Protein AF-D2KVQ5-F1 (afdb_monomer)

Nearest PDB structures (foldseek):
  6jwx-assembly1_B  TM=1.008E+00  e=9.711E-15  Plasmodium falciparum
  6kcl-assembly1_B  TM=1.008E+00  e=1.038E-14  Plasmodium falciparum
  6kck-assembly1_A  TM=1.008E+00  e=1.449E-14  Plasmodium falciparum
  6kcl-assembly1_A  TM=1.008E+00  e=2.163E-14  Plasmodium falciparum
  5z79-assembly2_D  TM=1.007E+00  e=8.221E-14  Plasmodium vivax

Radius of gyration: 13.59 Å; Cα contacts (8 Å, |Δi|>4): 112; chains: 1; bounding box: 33×25×40 Å

Structure (mmCIF, N/CA/C/O backbone):
data_AF-D2KVQ5-F1
#
_entry.id   AF-D2KVQ5-F1
#
loop_
_atom_site.group_PDB
_atom_site.id
_atom_site.type_symbol
_atom_site.label_atom_id
_atom_site.label_alt_id
_atom_site.label_comp_id
_atom_site.label_asym_id
_atom_site.label_entity_id
_atom_site.label_seq_id
_atom_site.pdbx_PDB_ins_code
_atom_site.Cartn_x
_atom_site.Cartn_y
_atom_site.Cartn_z
_atom_site.occupancy
_atom_site.B_iso_or_equiv
_atom_site.auth_seq_id
_atom_site.auth_comp_id
_atom_site.auth_asym_id
_atom_site.auth_atom_id
_atom_site.pdbx_PDB_model_num
ATOM 1 N N . LYS A 1 1 ? -15.478 13.912 15.307 1.00 67.38 1 LYS A N 1
ATOM 2 C CA . LYS A 1 1 ? -15.573 13.382 13.921 1.00 67.38 1 LYS A CA 1
ATOM 3 C C . LYS A 1 1 ? -14.212 12.813 13.550 1.00 67.38 1 LYS A C 1
ATOM 5 O O . LYS A 1 1 ? -13.240 13.539 13.688 1.00 67.38 1 LYS A O 1
ATOM 10 N N . PHE A 1 2 ? -14.134 11.551 13.130 1.00 78.19 2 PHE A N 1
ATOM 11 C CA . PHE A 1 2 ? -12.886 10.963 12.637 1.00 78.19 2 PHE A CA 1
ATOM 12 C C . PHE A 1 2 ? -12.895 10.984 11.110 1.00 78.19 2 PHE A C 1
ATOM 14 O O . PHE A 1 2 ? -13.873 10.546 10.502 1.00 78.19 2 PHE A O 1
ATOM 21 N N . TYR A 1 3 ? -11.829 11.502 10.506 1.00 97.44 3 TYR A N 1
ATOM 22 C CA . TYR A 1 3 ? -11.586 11.362 9.073 1.00 97.44 3 TYR A CA 1
ATOM 23 C C . TYR A 1 3 ? -10.987 9.984 8.787 1.00 97.44 3 TYR A C 1
ATOM 25 O O . TYR A 1 3 ? -10.355 9.384 9.657 1.00 97.44 3 TYR A O 1
ATOM 33 N N . SER A 1 4 ? -11.217 9.474 7.581 1.00 98.38 4 SER A N 1
ATOM 34 C CA . SER A 1 4 ? -10.527 8.279 7.094 1.00 98.38 4 SER A CA 1
ATOM 35 C C . SER A 1 4 ? -9.189 8.651 6.463 1.00 98.38 4 SER A C 1
ATOM 37 O O . SER A 1 4 ? -9.002 9.789 6.032 1.00 98.38 4 SER A O 1
ATOM 39 N N . VAL A 1 5 ? -8.258 7.699 6.417 1.00 98.62 5 VAL A N 1
ATOM 40 C CA . VAL A 1 5 ? -6.898 7.915 5.911 1.00 98.62 5 VAL A CA 1
ATOM 41 C C . VAL A 1 5 ? -6.401 6.694 5.144 1.00 98.62 5 VAL A C 1
ATOM 43 O O . VAL A 1 5 ? -6.634 5.557 5.550 1.00 98.62 5 VAL A O 1
ATOM 46 N N . VAL A 1 6 ? -5.692 6.941 4.044 1.00 98.81 6 VAL A N 1
ATOM 47 C CA . VAL A 1 6 ? -4.975 5.914 3.281 1.00 98.81 6 VAL A CA 1
ATOM 48 C C . VAL A 1 6 ? -3.495 5.984 3.648 1.00 98.81 6 VAL A C 1
ATOM 50 O O . VAL A 1 6 ? -2.873 7.042 3.546 1.00 98.81 6 VAL A O 1
ATOM 53 N N . LEU A 1 7 ? -2.927 4.861 4.079 1.00 98.88 7 LEU A N 1
ATOM 54 C CA . LEU A 1 7 ? -1.504 4.718 4.369 1.00 98.88 7 LEU A CA 1
ATOM 55 C C . LEU A 1 7 ? -0.814 4.082 3.162 1.00 98.88 7 LEU A C 1
ATOM 57 O O . LEU A 1 7 ? -1.040 2.911 2.874 1.00 98.88 7 LEU A O 1
ATOM 61 N N . MET A 1 8 ? 0.036 4.845 2.472 1.00 98.88 8 MET A N 1
ATOM 62 C CA . MET A 1 8 ? 0.755 4.374 1.286 1.00 98.88 8 MET A CA 1
ATOM 63 C C . MET A 1 8 ? 2.233 4.101 1.585 1.00 98.88 8 MET A C 1
ATOM 65 O O . MET A 1 8 ? 2.926 4.954 2.145 1.00 98.88 8 MET A O 1
ATOM 69 N N . HIS A 1 9 ? 2.753 2.952 1.151 1.00 98.88 9 HIS A N 1
ATOM 70 C CA . HIS A 1 9 ? 4.178 2.635 1.273 1.00 98.88 9 HIS A CA 1
ATOM 71 C C . HIS A 1 9 ? 5.029 3.234 0.130 1.00 98.88 9 HIS A C 1
ATOM 73 O O . HIS A 1 9 ? 4.797 2.977 -1.054 1.00 98.88 9 HIS A O 1
ATOM 79 N N . LYS A 1 10 ? 6.095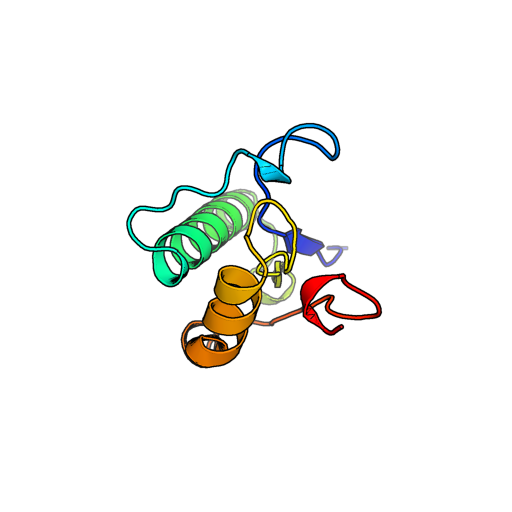 3.965 0.488 1.00 98.75 10 LYS A N 1
ATOM 80 C CA . LYS A 1 10 ? 7.146 4.454 -0.426 1.00 98.75 10 LYS A CA 1
ATOM 81 C C . LYS A 1 10 ? 8.506 4.527 0.272 1.00 98.75 10 LYS A C 1
ATOM 83 O O . LYS A 1 10 ? 8.566 4.652 1.492 1.00 98.75 10 LYS A O 1
ATOM 88 N N . ARG A 1 11 ? 9.587 4.590 -0.511 1.00 98.62 11 ARG A N 1
ATOM 89 C CA . ARG A 1 11 ? 10.935 4.954 -0.039 1.00 98.62 11 ARG A CA 1
ATOM 90 C C . ARG A 1 11 ? 11.461 6.151 -0.828 1.00 98.62 11 ARG A C 1
ATOM 92 O O . ARG A 1 11 ? 11.184 6.275 -2.017 1.00 98.62 11 ARG A O 1
ATOM 99 N N . GLY A 1 12 ? 12.188 7.039 -0.155 1.00 98.12 12 GLY A N 1
ATOM 100 C CA . GLY A 1 12 ? 12.748 8.247 -0.763 1.00 98.12 12 GLY A CA 1
ATOM 101 C C . GLY A 1 12 ? 11.705 9.248 -1.275 1.00 98.12 12 GLY A C 1
ATOM 102 O O . GLY A 1 12 ? 10.597 9.384 -0.734 1.00 98.12 12 GLY A O 1
ATOM 103 N N . ASN A 1 13 ? 12.106 9.976 -2.313 1.00 98.19 13 ASN A N 1
ATOM 104 C CA . ASN A 1 13 ? 11.352 11.029 -2.991 1.00 98.19 13 ASN A CA 1
ATOM 105 C C . ASN A 1 13 ? 11.352 10.769 -4.519 1.00 98.19 13 ASN A C 1
ATOM 107 O O . ASN A 1 13 ? 11.991 9.808 -4.953 1.00 98.19 13 ASN A O 1
ATOM 111 N N . PRO A 1 14 ? 10.665 11.578 -5.350 1.00 97.88 14 PRO A N 1
ATOM 112 C CA . PRO A 1 14 ? 10.566 11.321 -6.791 1.00 97.88 14 PRO A CA 1
ATOM 113 C C . PRO A 1 14 ? 11.910 11.176 -7.517 1.00 97.88 14 PRO A C 1
ATOM 115 O O . PRO A 1 14 ? 11.989 10.430 -8.486 1.00 97.88 14 PRO A O 1
ATOM 118 N N . HIS A 1 15 ? 12.966 11.835 -7.036 1.00 97.56 15 HIS A N 1
ATOM 119 C CA . HIS A 1 15 ? 14.298 11.783 -7.642 1.00 97.56 15 HIS A CA 1
ATOM 120 C C . HIS A 1 15 ? 15.117 10.562 -7.202 1.00 97.56 15 HIS A C 1
ATOM 122 O O . HIS A 1 15 ? 16.066 10.187 -7.884 1.00 97.56 15 HIS A O 1
ATOM 128 N N . THR A 1 16 ? 14.776 9.940 -6.067 1.00 97.94 16 THR A N 1
ATOM 129 C CA . THR A 1 16 ? 15.577 8.860 -5.463 1.00 97.94 16 THR A CA 1
ATOM 130 C C . THR A 1 16 ? 14.874 7.508 -5.416 1.00 97.94 16 THR A C 1
ATOM 132 O O . THR A 1 16 ? 15.541 6.480 -5.315 1.00 97.94 16 THR A O 1
ATOM 135 N N . MET A 1 17 ? 13.542 7.474 -5.505 1.00 98.00 17 MET A N 1
ATOM 136 C CA . MET A 1 17 ? 12.759 6.253 -5.299 1.00 98.00 17 MET A CA 1
ATOM 137 C C . MET A 1 17 ? 13.128 5.129 -6.278 1.00 98.00 17 MET A C 1
ATOM 139 O O . MET A 1 17 ? 13.155 3.971 -5.875 1.00 98.00 17 MET A O 1
ATOM 143 N N . ASP A 1 18 ? 13.494 5.453 -7.522 1.00 97.44 18 ASP A N 1
ATOM 144 C CA . ASP A 1 18 ? 13.817 4.455 -8.554 1.00 97.44 18 ASP A CA 1
ATOM 145 C C . ASP A 1 18 ?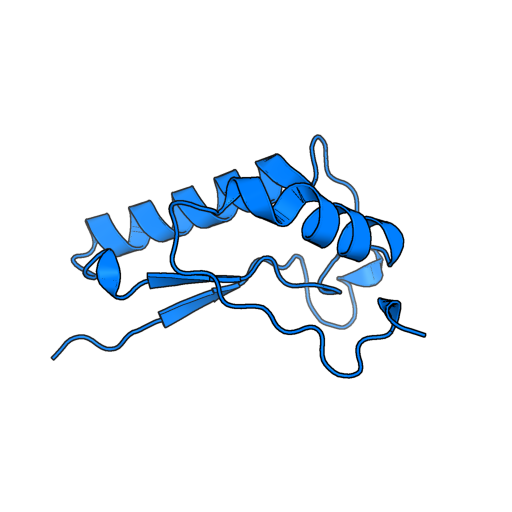 15.115 3.662 -8.242 1.00 97.44 18 ASP A C 1
ATOM 147 O O . ASP A 1 18 ? 15.325 2.575 -8.800 1.00 97.44 18 ASP A O 1
ATOM 151 N N . TYR A 1 19 ? 15.938 4.144 -7.296 1.00 97.50 19 TYR A N 1
ATOM 152 C CA . TYR A 1 19 ? 17.161 3.487 -6.803 1.00 97.50 19 TYR A CA 1
ATOM 153 C C . TYR A 1 19 ? 16.976 2.743 -5.467 1.00 97.50 19 TYR A C 1
ATOM 155 O O . TYR A 1 19 ? 17.830 1.955 -5.076 1.00 97.50 19 TYR A O 1
ATOM 163 N N . LEU A 1 20 ? 15.859 2.950 -4.760 1.00 98.12 20 LEU A N 1
ATOM 164 C CA . LEU A 1 20 ? 15.613 2.405 -3.414 1.00 98.12 20 LEU A CA 1
ATOM 165 C C . LEU A 1 20 ? 14.781 1.112 -3.445 1.00 98.12 20 LEU A C 1
ATOM 167 O O . LEU A 1 20 ? 13.835 0.937 -2.673 1.00 98.12 20 LEU A O 1
ATOM 171 N N . THR A 1 21 ? 15.121 0.208 -4.364 1.00 98.12 21 THR A N 1
ATOM 172 C CA . THR A 1 21 ? 14.286 -0.946 -4.748 1.00 98.12 21 THR A CA 1
ATOM 173 C C . THR A 1 21 ? 14.718 -2.283 -4.146 1.00 98.12 21 THR A C 1
ATOM 175 O O . THR A 1 21 ? 14.175 -3.319 -4.527 1.00 98.12 21 THR A O 1
ATOM 178 N N . ASN A 1 22 ? 15.688 -2.289 -3.234 1.00 98.44 22 ASN A N 1
ATOM 179 C CA . ASN A 1 22 ? 16.175 -3.517 -2.603 1.00 98.44 22 ASN A CA 1
ATOM 180 C C . ASN A 1 22 ? 15.306 -3.852 -1.387 1.00 98.44 22 ASN A C 1
ATOM 182 O O . ASN A 1 22 ? 15.211 -3.054 -0.456 1.00 98.44 22 ASN A O 1
ATOM 186 N N . TYR A 1 23 ? 14.650 -5.007 -1.419 1.00 98.50 23 TYR A N 1
ATOM 187 C CA . TYR A 1 23 ? 13.829 -5.542 -0.332 1.00 98.50 23 TYR A CA 1
ATOM 188 C C . TYR A 1 23 ? 14.300 -6.959 -0.042 1.00 98.50 23 TYR A C 1
ATOM 190 O O . TYR A 1 23 ? 14.599 -7.687 -0.991 1.00 98.50 23 TYR A O 1
ATOM 198 N N . ASP A 1 24 ? 14.306 -7.347 1.228 1.00 98.31 24 ASP A N 1
ATOM 199 C CA . ASP A 1 24 ? 14.651 -8.711 1.629 1.00 98.31 24 ASP A CA 1
ATOM 200 C C . ASP A 1 24 ? 13.485 -9.644 1.289 1.00 98.31 24 ASP A C 1
ATOM 202 O O . ASP A 1 24 ? 13.659 -10.693 0.668 1.00 98.31 24 ASP A O 1
ATOM 206 N N . ASN A 1 25 ? 12.261 -9.204 1.596 1.00 98.50 25 ASN A N 1
ATOM 207 C CA . ASN A 1 25 ? 11.035 -9.845 1.152 1.00 98.50 25 ASN A CA 1
ATOM 208 C C . ASN A 1 25 ? 9.997 -8.793 0.751 1.00 98.50 25 ASN A C 1
ATOM 210 O O . ASN A 1 25 ? 9.175 -8.366 1.555 1.00 98.50 25 ASN A O 1
ATOM 214 N N . LEU A 1 26 ? 9.998 -8.411 -0.531 1.00 98.75 26 LEU A N 1
ATOM 215 C CA . LEU A 1 26 ? 9.165 -7.328 -1.074 1.00 98.75 26 LEU A CA 1
ATOM 216 C C . LEU A 1 26 ? 7.719 -7.303 -0.550 1.00 98.75 26 LEU A C 1
ATOM 218 O O . LEU A 1 26 ? 7.214 -6.235 -0.218 1.00 98.75 26 LEU A O 1
ATOM 222 N N . VAL A 1 27 ? 7.032 -8.446 -0.535 1.00 98.75 27 VAL A N 1
ATOM 223 C CA . VAL A 1 27 ? 5.603 -8.505 -0.191 1.00 98.75 27 VAL A CA 1
ATOM 224 C C . VAL A 1 27 ? 5.411 -8.298 1.311 1.00 98.75 27 VAL A C 1
ATOM 226 O O . VAL A 1 27 ? 4.650 -7.422 1.728 1.00 98.75 27 VAL A O 1
ATOM 229 N N . TYR A 1 28 ? 6.132 -9.065 2.128 1.00 98.69 28 TYR A N 1
ATOM 230 C CA . TYR A 1 28 ? 5.960 -9.029 3.578 1.00 98.69 28 TYR A CA 1
ATOM 231 C C . TYR A 1 28 ? 6.603 -7.800 4.219 1.00 98.69 28 TYR A C 1
ATOM 233 O O . TYR A 1 28 ? 6.030 -7.260 5.157 1.00 98.69 28 TYR A O 1
ATOM 241 N N . ASP A 1 29 ? 7.698 -7.271 3.674 1.00 98.81 29 ASP A N 1
ATOM 242 C CA . ASP A 1 29 ? 8.302 -6.021 4.149 1.00 98.81 29 ASP A CA 1
ATOM 243 C C . ASP A 1 29 ? 7.307 -4.856 4.035 1.00 98.81 29 ASP A C 1
ATOM 245 O O . ASP A 1 29 ? 7.179 -4.032 4.943 1.00 98.81 29 A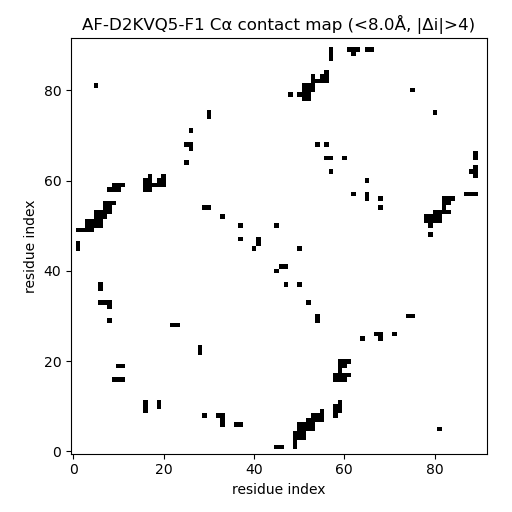SP A O 1
ATOM 249 N N . ILE A 1 30 ? 6.555 -4.803 2.930 1.00 98.88 30 ILE A N 1
ATOM 250 C CA . ILE A 1 30 ? 5.543 -3.767 2.690 1.00 98.88 30 ILE A CA 1
ATOM 251 C C . ILE A 1 30 ? 4.318 -3.981 3.576 1.00 98.88 30 ILE A C 1
ATOM 253 O O . ILE A 1 30 ? 3.815 -3.017 4.157 1.00 98.88 30 ILE A O 1
ATOM 257 N N . LYS A 1 31 ? 3.841 -5.224 3.712 1.00 98.88 31 LYS A N 1
ATOM 258 C CA . LYS A 1 31 ? 2.741 -5.555 4.628 1.00 98.88 31 LYS A CA 1
ATOM 259 C C . LYS A 1 31 ? 3.087 -5.181 6.073 1.00 98.88 31 LYS A C 1
ATOM 261 O O . LYS A 1 31 ? 2.346 -4.413 6.682 1.00 98.88 31 LYS A O 1
ATOM 266 N N . ASN A 1 32 ? 4.243 -5.619 6.565 1.00 98.81 32 ASN A N 1
ATOM 267 C CA . ASN A 1 32 ? 4.718 -5.347 7.921 1.00 98.81 32 ASN A CA 1
ATOM 268 C C . ASN A 1 32 ? 4.868 -3.841 8.172 1.00 98.81 32 ASN A C 1
ATOM 270 O O . ASN A 1 32 ? 4.482 -3.347 9.231 1.00 98.81 32 ASN A O 1
ATOM 274 N N . TYR A 1 33 ? 5.383 -3.087 7.192 1.00 98.88 33 TYR A N 1
ATOM 275 C CA . TYR A 1 33 ? 5.430 -1.627 7.276 1.00 98.88 33 TYR A CA 1
ATOM 276 C C . TYR A 1 33 ? 4.032 -1.035 7.502 1.00 98.88 33 TYR A C 1
ATOM 278 O O . TYR A 1 33 ? 3.834 -0.253 8.433 1.00 98.88 33 TYR A O 1
ATOM 286 N N . LEU A 1 34 ? 3.051 -1.409 6.676 1.00 98.88 34 LEU A N 1
ATOM 287 C CA . LEU A 1 34 ? 1.691 -0.873 6.764 1.00 98.88 34 LEU A CA 1
ATOM 288 C C . LEU A 1 34 ? 0.998 -1.269 8.077 1.00 98.88 34 LEU A C 1
ATOM 290 O O . LEU A 1 34 ? 0.352 -0.425 8.697 1.00 98.88 34 LEU A O 1
ATOM 294 N N . GLU A 1 35 ? 1.195 -2.499 8.553 1.00 98.88 35 GLU A N 1
ATOM 295 C CA . GLU A 1 35 ? 0.688 -2.968 9.848 1.00 98.88 35 GLU A CA 1
ATOM 296 C C . GLU A 1 35 ? 1.267 -2.175 11.021 1.00 98.88 35 GLU A C 1
ATOM 298 O O . GLU A 1 35 ? 0.521 -1.748 11.904 1.00 98.88 35 GLU A O 1
ATOM 303 N N . GLN A 1 36 ? 2.572 -1.890 11.013 1.00 98.88 36 GLN A N 1
ATOM 304 C CA . GLN A 1 36 ? 3.195 -1.042 12.034 1.00 98.88 36 GLN A CA 1
ATOM 305 C C . GLN A 1 36 ? 2.620 0.379 12.013 1.00 98.88 36 GLN A C 1
ATOM 307 O O . GLN A 1 36 ? 2.344 0.954 13.070 1.00 98.88 36 GLN A O 1
ATOM 312 N N . ARG A 1 37 ? 2.390 0.954 10.822 1.00 98.81 37 ARG A N 1
ATOM 313 C CA . ARG A 1 37 ? 1.763 2.281 10.694 1.00 98.81 37 ARG A CA 1
ATOM 314 C C . ARG A 1 37 ? 0.308 2.276 11.161 1.00 98.81 37 ARG A C 1
ATOM 316 O O . ARG A 1 37 ? -0.099 3.216 11.840 1.00 98.81 37 ARG A O 1
ATOM 323 N N . LEU A 1 38 ? -0.452 1.225 10.860 1.00 98.75 38 LEU A N 1
ATOM 324 C CA . LEU A 1 38 ? -1.805 1.041 11.378 1.00 98.75 38 LEU A CA 1
ATOM 325 C C . LEU A 1 38 ? -1.800 0.968 12.903 1.00 98.75 38 LEU A C 1
ATOM 327 O O . LEU A 1 38 ? -2.556 1.698 13.538 1.00 98.75 38 LEU A O 1
ATOM 331 N N . ASN A 1 39 ? -0.939 0.132 13.488 1.00 98.81 39 ASN A N 1
ATOM 332 C CA . ASN A 1 39 ? -0.860 -0.046 14.937 1.00 98.81 39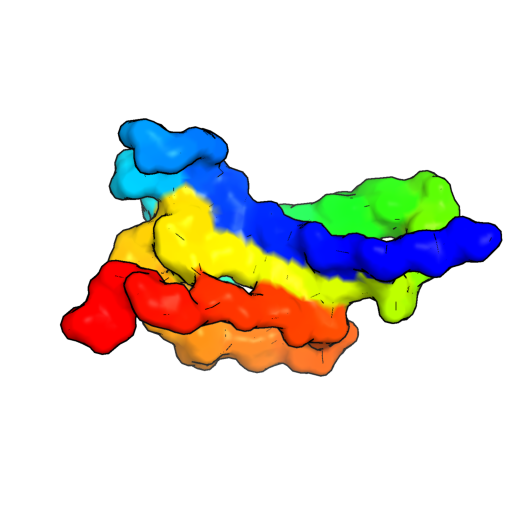 ASN A CA 1
ATOM 333 C C . ASN A 1 39 ? -0.515 1.274 15.636 1.00 98.81 39 ASN A C 1
ATOM 335 O O . ASN A 1 39 ? -1.133 1.611 16.642 1.00 98.81 39 ASN A O 1
ATOM 339 N N . PHE A 1 40 ? 0.393 2.065 15.055 1.00 98.81 40 PHE A N 1
ATOM 340 C CA . PHE A 1 40 ? 0.702 3.409 15.538 1.00 98.81 40 PHE A CA 1
ATOM 341 C C . PHE A 1 40 ? -0.530 4.333 15.534 1.00 98.81 40 PHE A C 1
ATOM 343 O O . PHE A 1 40 ? -0.790 5.002 16.531 1.00 98.81 40 PHE A O 1
ATOM 350 N N . LEU A 1 41 ? -1.319 4.365 14.454 1.00 98.38 41 LEU A N 1
ATOM 351 C CA . LEU A 1 41 ? -2.527 5.201 14.380 1.00 98.38 41 LEU A CA 1
ATOM 352 C C . LEU A 1 41 ? -3.617 4.731 15.355 1.00 98.38 41 LEU A C 1
ATOM 354 O O . LEU A 1 41 ? -4.243 5.558 16.017 1.00 98.38 41 LEU A O 1
ATOM 358 N N . VAL A 1 42 ? -3.824 3.417 15.464 1.00 98.44 42 VAL A N 1
ATOM 359 C CA . VAL A 1 42 ? -4.812 2.822 16.377 1.00 98.44 42 VAL A CA 1
ATOM 360 C C . VAL A 1 42 ? -4.460 3.116 17.833 1.00 98.44 42 VAL A C 1
ATOM 362 O O . VAL A 1 42 ? -5.341 3.504 18.598 1.00 98.44 42 VAL A O 1
ATOM 365 N N . LEU A 1 43 ? -3.179 3.018 18.205 1.00 98.56 43 LEU A N 1
ATOM 366 C CA . LEU A 1 43 ? -2.704 3.366 19.547 1.00 98.56 43 LEU A CA 1
ATOM 367 C C . LEU A 1 43 ? -2.976 4.839 19.900 1.00 98.56 43 LEU A C 1
ATOM 369 O O . LEU A 1 43 ? -3.214 5.161 21.058 1.00 98.56 43 LEU A O 1
ATOM 373 N N . ASN A 1 44 ? -2.999 5.723 18.899 1.00 98.06 44 ASN A N 1
ATOM 374 C CA . ASN A 1 44 ? -3.327 7.144 19.050 1.00 98.06 44 ASN A CA 1
ATOM 375 C C . ASN A 1 44 ? -4.833 7.446 18.888 1.00 98.06 44 ASN A C 1
ATOM 377 O O . ASN A 1 44 ? -5.224 8.599 18.708 1.00 98.06 44 ASN A O 1
ATOM 381 N N . GLY A 1 45 ? -5.695 6.426 18.938 1.00 97.62 45 GLY A N 1
ATOM 382 C CA . GLY A 1 45 ? -7.149 6.592 18.960 1.00 97.62 45 GLY A CA 1
ATOM 383 C C . GLY A 1 45 ? -7.813 6.756 17.592 1.00 97.62 45 GLY A C 1
ATOM 384 O O . GLY A 1 45 ? -9.005 7.062 17.535 1.00 97.62 45 GLY A O 1
ATOM 385 N N . ILE A 1 46 ? -7.098 6.544 16.480 1.00 98.12 46 ILE A N 1
ATOM 386 C CA . ILE A 1 46 ? -7.731 6.504 15.156 1.00 98.12 46 ILE A CA 1
ATOM 387 C C . ILE A 1 46 ? -8.473 5.167 14.998 1.00 98.12 46 ILE A C 1
ATOM 389 O O . ILE A 1 46 ? -7.852 4.109 15.128 1.00 98.12 46 ILE A O 1
ATOM 393 N N . PRO A 1 47 ? -9.783 5.161 14.685 1.00 98.00 47 PRO A N 1
ATOM 394 C CA . PRO A 1 47 ? -10.527 3.914 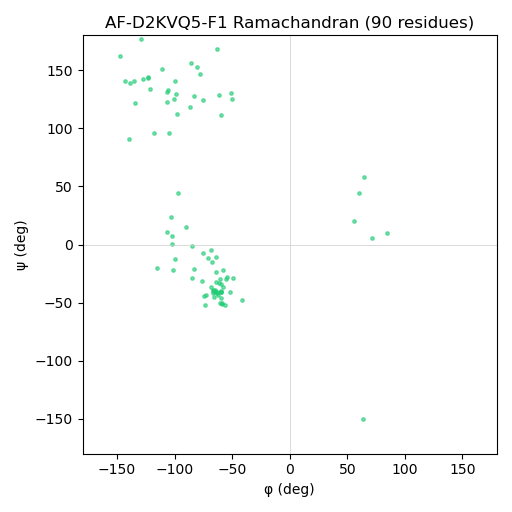14.552 1.00 98.00 47 PRO A CA 1
ATOM 395 C C . PRO A 1 47 ? -9.969 3.024 13.432 1.00 98.00 47 PRO A C 1
ATOM 397 O O . PRO A 1 47 ? -9.850 3.470 12.291 1.00 98.00 47 PRO A O 1
ATOM 400 N N . ARG A 1 48 ? -9.694 1.745 13.733 1.00 98.31 48 ARG A N 1
ATOM 401 C CA . ARG A 1 48 ? -9.108 0.774 12.782 1.00 98.31 48 ARG A CA 1
ATOM 402 C C . ARG A 1 48 ? -9.872 0.701 11.455 1.00 98.31 48 ARG A C 1
ATOM 404 O O . ARG A 1 48 ? -9.252 0.690 10.400 1.00 98.31 48 ARG A O 1
ATOM 411 N N . TYR A 1 49 ? -11.204 0.729 11.498 1.00 98.12 49 TYR A N 1
ATOM 412 C CA . TYR A 1 49 ? -12.070 0.660 10.312 1.00 98.12 49 TYR A CA 1
ATOM 413 C C . TYR A 1 49 ? -12.007 1.904 9.398 1.00 98.12 49 TYR A C 1
ATOM 415 O O . TYR A 1 49 ? -12.649 1.932 8.352 1.00 98.12 49 TYR A O 1
ATOM 423 N N . ARG A 1 50 ? -11.270 2.957 9.784 1.00 98.31 50 ARG A N 1
ATOM 424 C CA . ARG A 1 50 ? -11.052 4.177 8.983 1.00 98.31 50 ARG A CA 1
ATOM 425 C C . ARG A 1 50 ? -9.686 4.232 8.300 1.00 98.31 50 ARG A C 1
ATOM 427 O O . ARG A 1 50 ? -9.390 5.226 7.635 1.00 98.31 50 ARG A O 1
ATOM 434 N N . ILE A 1 51 ? -8.859 3.207 8.483 1.00 98.75 51 ILE A N 1
ATOM 435 C CA . ILE A 1 51 ? -7.489 3.150 7.980 1.00 98.75 51 ILE A CA 1
ATOM 436 C C . ILE A 1 51 ? -7.452 2.175 6.805 1.00 98.75 51 ILE A C 1
ATOM 438 O O . ILE A 1 51 ? -7.817 1.012 6.956 1.00 98.75 51 ILE A O 1
ATOM 442 N N . LEU A 1 52 ? -7.008 2.657 5.647 1.00 98.88 52 LEU A N 1
ATOM 443 C CA . LEU A 1 52 ? -6.858 1.864 4.430 1.00 98.88 52 LEU A CA 1
ATOM 444 C C . LEU A 1 52 ? -5.381 1.675 4.090 1.00 98.88 52 LEU A C 1
ATOM 446 O O . LEU A 1 52 ? -4.551 2.535 4.396 1.00 98.88 52 LEU A O 1
ATOM 450 N N . PHE A 1 53 ? -5.058 0.563 3.436 1.00 98.88 53 PHE A N 1
ATOM 451 C CA . PHE A 1 53 ? -3.702 0.227 3.001 1.00 98.88 53 PHE A CA 1
ATOM 452 C C . PHE A 1 53 ? -3.519 0.555 1.521 1.00 98.88 53 PHE A C 1
ATOM 454 O O . PHE A 1 53 ? -4.412 0.286 0.726 1.00 98.88 53 PHE A O 1
ATOM 461 N N . ASP A 1 54 ? -2.352 1.083 1.149 1.00 98.88 54 ASP A N 1
ATOM 462 C CA . ASP A 1 54 ? -1.899 1.203 -0.238 1.00 98.88 54 ASP A CA 1
ATOM 463 C C . ASP A 1 54 ? -0.433 0.749 -0.361 1.00 98.88 54 ASP A C 1
ATOM 465 O O . ASP A 1 54 ? 0.491 1.272 0.270 1.00 98.88 54 ASP A O 1
ATOM 469 N N . ILE A 1 55 ? -0.205 -0.254 -1.205 1.00 98.81 55 ILE A N 1
ATOM 470 C CA . ILE A 1 55 ? 1.112 -0.859 -1.460 1.00 98.81 55 ILE A CA 1
ATOM 471 C C . ILE A 1 55 ? 2.071 0.057 -2.247 1.00 98.81 55 ILE A C 1
ATOM 473 O O . ILE A 1 55 ? 3.279 -0.209 -2.335 1.00 98.81 55 ILE A O 1
ATOM 477 N N . GLY A 1 56 ? 1.561 1.154 -2.813 1.00 98.62 56 GLY A N 1
ATOM 478 C CA . GLY A 1 56 ? 2.342 2.166 -3.510 1.00 98.62 56 GLY A CA 1
ATOM 479 C C . GLY A 1 56 ? 3.008 1.618 -4.770 1.00 98.62 56 GLY A C 1
ATOM 480 O O . GLY A 1 56 ? 4.238 1.663 -4.890 1.00 98.62 56 GLY A O 1
ATOM 481 N N . LEU A 1 57 ? 2.208 1.093 -5.707 1.00 98.81 57 LEU A N 1
ATOM 482 C CA . LEU A 1 57 ? 2.682 0.605 -7.011 1.00 98.81 57 LEU A CA 1
ATOM 483 C C . LEU A 1 57 ? 3.543 1.673 -7.702 1.00 98.81 57 LEU A C 1
ATOM 485 O O . LEU A 1 57 ? 3.143 2.834 -7.774 1.00 98.81 57 LEU A O 1
ATOM 489 N N . GLY A 1 58 ? 4.729 1.311 -8.191 1.00 97.81 58 GLY A N 1
ATOM 490 C CA . GLY A 1 58 ? 5.659 2.248 -8.835 1.00 97.81 58 GLY A CA 1
ATOM 491 C C . GLY A 1 58 ? 6.358 3.269 -7.919 1.00 97.81 58 GLY A C 1
ATOM 492 O O . GLY A 1 58 ? 7.063 4.129 -8.440 1.00 97.81 58 GLY A O 1
ATOM 493 N N . PHE A 1 59 ? 6.202 3.201 -6.589 1.00 98.75 59 PHE A N 1
ATOM 494 C CA . PHE A 1 59 ? 6.926 4.063 -5.640 1.00 98.75 59 PHE A CA 1
ATOM 495 C C . PHE A 1 59 ? 8.044 3.302 -4.930 1.00 98.75 59 PHE A C 1
ATOM 497 O O . PHE A 1 59 ? 7.800 2.653 -3.911 1.00 98.75 59 PHE A O 1
ATOM 504 N N . ALA A 1 60 ? 9.270 3.407 -5.440 1.00 98.44 60 ALA A N 1
ATOM 505 C CA . ALA A 1 60 ? 10.412 2.597 -5.008 1.00 98.44 60 ALA A CA 1
ATOM 506 C C . ALA A 1 60 ? 10.209 1.092 -5.212 1.00 98.44 60 ALA A C 1
ATOM 508 O O . ALA A 1 60 ? 10.486 0.277 -4.331 1.00 98.44 60 ALA A O 1
ATOM 509 N N . LYS A 1 61 ? 9.689 0.744 -6.392 1.00 98.62 61 LYS A N 1
ATOM 510 C CA . LYS A 1 61 ? 9.598 -0.618 -6.918 1.00 98.62 61 LYS A CA 1
ATOM 511 C C . LYS A 1 61 ? 9.943 -0.581 -8.400 1.00 98.62 61 LYS A C 1
ATOM 513 O O . LYS A 1 61 ? 9.478 0.311 -9.111 1.00 98.62 61 LYS A O 1
ATOM 518 N N . LYS A 1 62 ? 10.710 -1.564 -8.869 1.00 98.62 62 LYS A N 1
ATOM 519 C CA . LYS A 1 62 ? 10.838 -1.861 -10.302 1.00 98.62 62 LYS A CA 1
ATOM 520 C C . LYS A 1 62 ? 9.477 -2.287 -10.877 1.00 98.62 62 LYS A C 1
ATOM 522 O O . LYS A 1 62 ? 8.526 -2.546 -10.131 1.00 98.62 62 LYS A O 1
ATOM 527 N N . HIS A 1 63 ? 9.372 -2.359 -12.202 1.00 98.50 63 HIS A N 1
ATOM 528 C CA . HIS A 1 63 ? 8.130 -2.758 -12.874 1.00 98.50 63 HIS A CA 1
ATOM 529 C C . HIS A 1 63 ? 7.685 -4.163 -12.440 1.00 98.50 63 HIS A C 1
ATOM 531 O O . HIS A 1 63 ? 6.591 -4.301 -11.894 1.00 98.50 63 HIS A O 1
ATOM 537 N N . ASP A 1 64 ? 8.586 -5.146 -12.488 1.00 98.69 64 ASP A N 1
ATOM 538 C CA . ASP A 1 64 ? 8.311 -6.525 -12.054 1.00 98.69 64 ASP A CA 1
ATOM 539 C C . ASP A 1 64 ? 7.933 -6.625 -10.575 1.00 98.69 64 ASP A C 1
ATOM 541 O O . ASP A 1 64 ? 7.094 -7.430 -10.187 1.00 98.69 64 ASP A O 1
ATOM 545 N N . GLN A 1 65 ? 8.503 -5.766 -9.727 1.00 98.81 65 GLN A N 1
ATOM 546 C CA . GLN A 1 65 ? 8.134 -5.693 -8.313 1.00 98.81 65 GLN A CA 1
ATOM 547 C C . GLN A 1 65 ? 6.709 -5.142 -8.129 1.00 98.81 65 GLN A C 1
ATOM 549 O O . GLN A 1 65 ? 5.976 -5.614 -7.263 1.00 98.81 65 GLN A O 1
ATOM 554 N N . SER A 1 66 ? 6.283 -4.181 -8.956 1.00 98.75 66 SER A N 1
ATOM 555 C CA . SER A 1 66 ? 4.895 -3.691 -8.946 1.00 98.75 66 SER A CA 1
ATOM 556 C C . SER A 1 66 ? 3.919 -4.793 -9.377 1.00 98.75 66 SER A C 1
ATOM 558 O O . SER A 1 66 ? 2.884 -4.972 -8.739 1.00 98.75 66 SER A O 1
ATOM 560 N N . ILE A 1 67 ? 4.282 -5.590 -10.386 1.00 98.75 67 ILE A N 1
ATOM 561 C CA . ILE A 1 67 ? 3.502 -6.759 -10.821 1.00 98.75 67 ILE A CA 1
ATOM 562 C C . ILE A 1 67 ? 3.473 -7.838 -9.729 1.00 98.75 67 ILE A C 1
ATOM 564 O O . ILE A 1 67 ? 2.405 -8.348 -9.398 1.00 98.75 67 ILE A O 1
ATOM 568 N N . LYS A 1 68 ? 4.614 -8.142 -9.098 1.00 98.81 68 LYS A N 1
ATOM 569 C CA . LYS A 1 68 ? 4.708 -9.123 -8.005 1.00 98.81 68 LYS A CA 1
ATOM 570 C C . LYS A 1 68 ? 3.802 -8.762 -6.828 1.00 98.81 68 LYS A C 1
ATOM 572 O O . LYS A 1 68 ? 3.212 -9.657 -6.225 1.00 98.81 68 LYS A O 1
ATOM 577 N N . LEU A 1 69 ? 3.660 -7.473 -6.511 1.00 98.88 69 LEU A N 1
ATOM 578 C CA . LEU A 1 69 ? 2.725 -7.022 -5.479 1.00 98.88 69 LEU A CA 1
ATOM 579 C C . LEU A 1 69 ? 1.263 -7.254 -5.874 1.00 98.88 69 LEU A C 1
ATOM 581 O O . LEU A 1 69 ? 0.486 -7.687 -5.031 1.00 98.88 69 LEU A O 1
ATOM 585 N N . LEU A 1 70 ? 0.897 -7.034 -7.141 1.00 98.81 70 LEU A N 1
ATOM 586 C CA . LEU A 1 70 ? -0.445 -7.357 -7.644 1.00 98.81 70 LEU A CA 1
ATOM 587 C C . LEU A 1 70 ? -0.725 -8.869 -7.618 1.00 98.81 70 LEU A C 1
ATOM 589 O O . LEU A 1 70 ? -1.810 -9.283 -7.230 1.00 98.81 70 LEU A O 1
ATOM 593 N N . GLN A 1 71 ? 0.255 -9.708 -7.964 1.00 98.81 71 GLN A N 1
ATOM 594 C CA . GLN A 1 71 ? 0.120 -11.172 -7.895 1.00 98.81 71 GLN A CA 1
ATOM 595 C C . GLN A 1 71 ? -0.083 -11.682 -6.461 1.00 98.81 71 GLN A C 1
ATOM 597 O O . GLN A 1 71 ? -0.761 -12.681 -6.238 1.00 98.81 71 GLN A O 1
ATOM 602 N N . ASN A 1 72 ? 0.504 -10.994 -5.481 1.00 98.81 72 ASN A N 1
ATOM 603 C CA . ASN A 1 72 ? 0.427 -11.356 -4.067 1.00 98.81 72 ASN A CA 1
ATOM 604 C C . ASN A 1 72 ? -0.550 -10.463 -3.294 1.00 98.81 72 ASN A C 1
ATOM 606 O O . ASN A 1 72 ? -0.426 -10.324 -2.083 1.00 98.81 72 ASN A O 1
ATOM 610 N N . ILE A 1 73 ? -1.522 -9.849 -3.976 1.00 98.75 73 ILE A N 1
ATOM 611 C CA . ILE A 1 73 ? -2.449 -8.902 -3.348 1.00 98.75 73 ILE A CA 1
ATOM 612 C C . ILE A 1 73 ? -3.337 -9.561 -2.279 1.00 98.75 73 ILE A C 1
ATOM 614 O O . ILE A 1 73 ? -3.750 -8.892 -1.337 1.00 98.75 73 ILE A O 1
ATOM 618 N N . HIS A 1 74 ? -3.535 -10.880 -2.379 1.00 98.62 74 HIS A N 1
ATOM 619 C CA . HIS A 1 74 ? -4.300 -11.705 -1.438 1.00 98.62 74 HIS A CA 1
ATOM 620 C C . HIS A 1 74 ? -3.776 -11.641 0.008 1.00 98.62 74 HIS A C 1
ATOM 622 O O . HIS A 1 74 ? -4.508 -11.877 0.963 1.00 98.62 74 HIS A O 1
ATOM 628 N N . VAL A 1 75 ? -2.510 -11.259 0.231 1.00 98.75 75 VAL A N 1
ATOM 629 C CA . VAL A 1 75 ? -1.988 -11.082 1.602 1.00 98.75 75 VAL A CA 1
ATOM 630 C C . VAL A 1 75 ? -2.688 -9.951 2.371 1.00 98.75 75 VAL A C 1
ATOM 632 O O . VAL A 1 75 ? -2.462 -9.815 3.580 1.00 98.75 75 VAL A O 1
ATOM 635 N N . TYR A 1 76 ? -3.494 -9.140 1.677 1.00 98.75 76 TYR A N 1
ATOM 636 C CA . TYR A 1 76 ? -4.270 -8.028 2.210 1.00 98.75 76 TYR A CA 1
ATOM 637 C C . TYR A 1 76 ? -5.781 -8.305 2.307 1.00 98.75 76 TYR A C 1
ATOM 639 O O . TYR A 1 76 ? -6.513 -7.361 2.588 1.00 98.75 76 TYR A O 1
ATOM 647 N N . ASP A 1 77 ? -6.250 -9.547 2.128 1.00 98.69 77 ASP A N 1
ATOM 648 C CA . ASP A 1 77 ? -7.689 -9.896 2.125 1.00 98.69 77 ASP A CA 1
ATOM 649 C C . ASP A 1 77 ? -8.446 -9.443 3.394 1.00 98.69 77 ASP A C 1
ATOM 651 O O . ASP A 1 77 ? -9.625 -9.103 3.339 1.00 98.69 77 ASP A O 1
ATOM 655 N N . GLU A 1 78 ? -7.747 -9.337 4.527 1.00 98.38 78 GLU A N 1
ATOM 656 C CA . GLU A 1 78 ? -8.302 -8.895 5.816 1.00 98.38 78 GLU A CA 1
ATOM 657 C C . GLU A 1 78 ? -8.350 -7.361 6.004 1.00 98.38 78 GLU A C 1
ATOM 659 O O . GLU A 1 78 ? -8.774 -6.872 7.056 1.00 98.38 78 GLU A O 1
ATOM 664 N N . TYR A 1 79 ? -7.877 -6.569 5.033 1.00 98.62 79 TYR A N 1
ATOM 665 C CA . TYR A 1 79 ? -7.717 -5.117 5.176 1.00 98.62 79 TYR A CA 1
ATOM 666 C C . TYR A 1 79 ? -8.489 -4.329 4.111 1.00 98.62 79 TYR A C 1
ATOM 668 O O . TYR A 1 79 ? -8.502 -4.708 2.941 1.00 98.62 79 TYR A O 1
ATOM 676 N N . PRO A 1 80 ? -9.046 -3.150 4.460 1.00 98.69 80 PRO A N 1
ATOM 677 C CA . PRO A 1 80 ? -9.510 -2.196 3.462 1.00 98.69 80 PRO A CA 1
ATOM 678 C C . PRO A 1 80 ? -8.346 -1.771 2.561 1.00 98.69 80 PRO A C 1
ATOM 680 O O . PRO A 1 80 ? -7.420 -1.080 2.999 1.00 98.69 80 PRO A O 1
ATOM 683 N N . LEU A 1 81 ? -8.394 -2.187 1.300 1.00 98.81 81 LEU A N 1
ATOM 684 C CA . LEU A 1 81 ? -7.303 -2.003 0.354 1.00 98.81 81 LEU A CA 1
ATOM 685 C C . LEU A 1 81 ? -7.638 -0.918 -0.675 1.00 98.81 81 LEU A C 1
ATOM 687 O O . LEU A 1 81 ? -8.697 -0.922 -1.298 1.00 98.81 81 LEU A O 1
ATOM 691 N N . PHE A 1 82 ? -6.700 0.002 -0.869 1.00 98.88 82 PHE A N 1
ATOM 692 C CA . PHE A 1 82 ? -6.728 1.052 -1.878 1.00 98.88 82 PHE A CA 1
ATOM 693 C C . PHE A 1 82 ? -5.489 0.909 -2.769 1.00 98.88 82 PHE A C 1
ATOM 695 O O . PHE A 1 82 ? -4.381 0.740 -2.267 1.00 98.88 82 PHE A O 1
ATOM 702 N N . ILE A 1 83 ? -5.646 0.984 -4.093 1.00 98.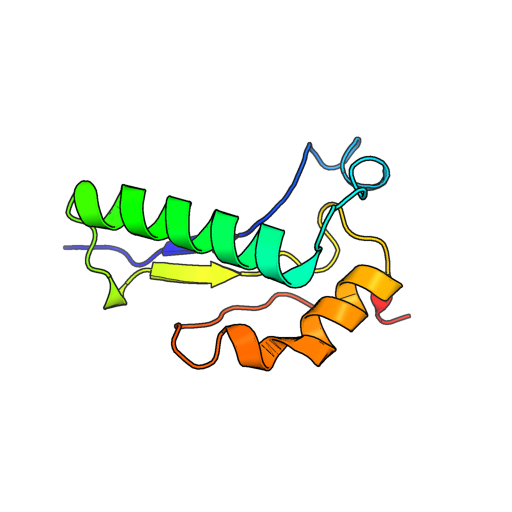50 83 ILE A N 1
ATOM 703 C CA . ILE A 1 83 ? -4.517 0.888 -5.030 1.00 98.50 83 ILE A CA 1
ATOM 704 C C . ILE A 1 83 ? -4.601 1.947 -6.127 1.00 98.50 83 ILE A C 1
ATOM 706 O O . ILE A 1 83 ? -5.662 2.210 -6.690 1.00 98.50 83 ILE A O 1
ATOM 710 N N . GLY A 1 84 ? -3.449 2.517 -6.484 1.00 98.38 84 GLY A N 1
ATOM 711 C CA . GLY A 1 84 ? -3.311 3.449 -7.603 1.00 98.38 84 GLY A CA 1
ATOM 712 C C . GLY A 1 84 ? -2.382 2.913 -8.691 1.00 98.38 84 GLY A C 1
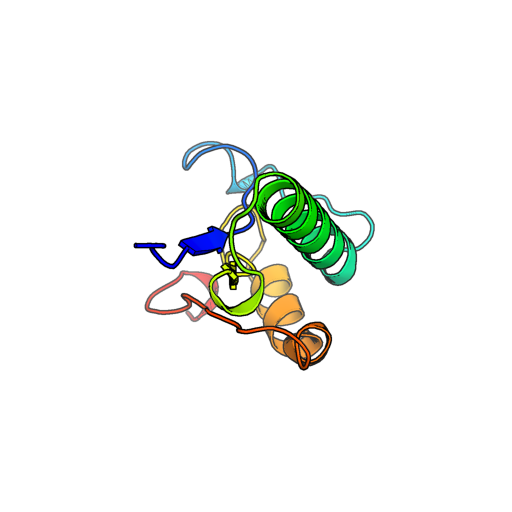ATOM 713 O O . GLY A 1 84 ? -1.167 3.104 -8.607 1.00 98.38 84 GLY A O 1
ATOM 714 N N . TYR A 1 85 ? -2.940 2.285 -9.730 1.00 98.25 85 TYR A N 1
ATOM 715 C CA . TYR A 1 85 ? -2.181 1.784 -10.889 1.00 98.25 85 TYR A CA 1
ATOM 716 C C . TYR A 1 85 ? -2.264 2.692 -12.127 1.00 98.25 85 TYR A C 1
ATOM 718 O O . TYR A 1 85 ? -1.388 2.632 -12.984 1.00 98.25 85 TYR A O 1
ATOM 726 N N . SER A 1 86 ? -3.293 3.540 -12.221 1.00 98.38 86 SER A N 1
ATOM 727 C CA . SER A 1 86 ? -3.643 4.276 -13.444 1.00 98.38 86 SER A CA 1
ATOM 728 C C . SER A 1 86 ? -2.458 5.016 -14.081 1.00 98.38 86 SER A C 1
ATOM 730 O O . SER A 1 86 ? -1.788 5.816 -13.425 1.00 98.38 86 SER A O 1
ATOM 732 N N . ARG A 1 87 ? -2.218 4.735 -15.373 1.00 97.88 87 ARG A N 1
ATOM 733 C CA . ARG A 1 87 ? -1.176 5.339 -16.232 1.00 97.88 87 ARG A CA 1
ATOM 734 C C . ARG A 1 87 ? 0.261 5.224 -15.706 1.00 97.88 87 ARG A C 1
ATOM 736 O O . ARG A 1 87 ? 1.133 5.990 -16.114 1.00 97.88 87 ARG A O 1
ATOM 743 N N . LYS A 1 88 ? 0.542 4.285 -14.800 1.00 97.25 88 LYS A N 1
ATOM 744 C CA . LYS A 1 88 ? 1.908 4.080 -14.309 1.00 97.25 88 LYS A CA 1
ATOM 745 C C . LYS A 1 88 ? 2.750 3.299 -15.311 1.00 97.25 88 LYS A C 1
ATOM 747 O O . LYS A 1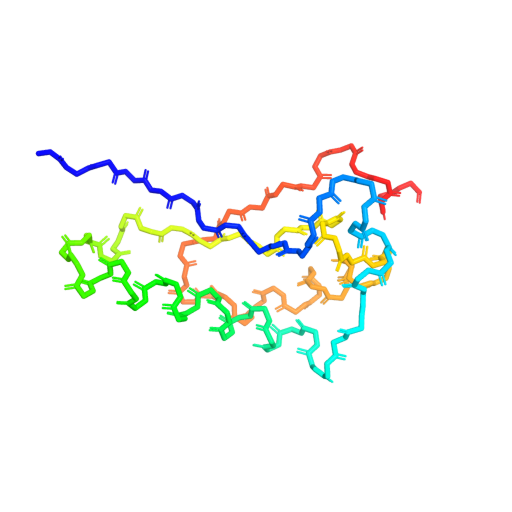 88 ? 2.273 2.377 -15.959 1.00 97.25 88 LYS A O 1
ATOM 752 N N . ARG A 1 89 ? 4.043 3.640 -15.345 1.00 96.38 89 ARG A N 1
ATOM 753 C CA . ARG A 1 89 ? 5.069 3.104 -16.260 1.00 96.38 89 ARG A CA 1
ATOM 754 C C . ARG A 1 89 ? 5.118 1.570 -16.348 1.00 96.38 89 ARG A C 1
ATOM 756 O O . ARG A 1 89 ? 5.486 1.061 -17.386 1.00 96.38 89 ARG A O 1
ATOM 763 N N . PHE A 1 90 ? 4.744 0.848 -15.287 1.00 97.94 90 PHE A N 1
ATOM 764 C CA . PHE A 1 90 ? 4.795 -0.622 -15.262 1.00 97.94 90 PHE A CA 1
ATOM 765 C C . PHE A 1 90 ? 3.678 -1.315 -16.070 1.00 97.94 90 PHE A C 1
ATOM 767 O O . PHE A 1 90 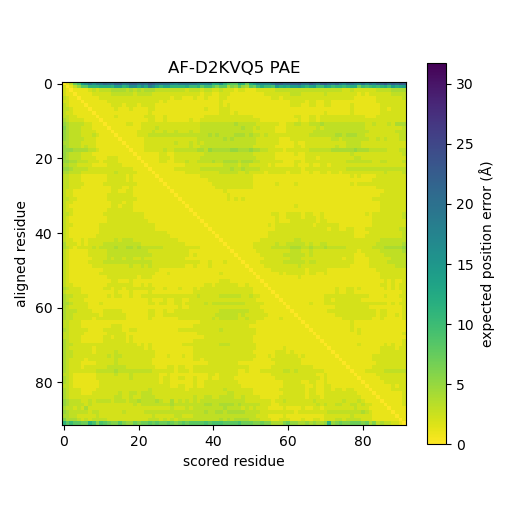? 3.689 -2.536 -16.153 1.00 97.94 90 PHE A O 1
ATOM 774 N N . ILE A 1 91 ? 2.696 -0.562 -16.583 1.00 97.25 91 ILE A N 1
ATOM 775 C CA . ILE A 1 91 ? 1.593 -1.088 -17.410 1.00 97.25 91 ILE A CA 1
ATOM 776 C C . ILE A 1 91 ? 1.989 -1.187 -18.890 1.00 97.25 91 ILE A C 1
ATOM 778 O O . ILE A 1 91 ? 1.406 -1.993 -19.608 1.00 97.25 91 ILE A O 1
ATOM 782 N N . ALA A 1 92 ? 2.899 -0.314 -19.333 1.00 92.25 92 ALA A N 1
ATOM 783 C CA . ALA A 1 92 ? 3.288 -0.179 -20.733 1.00 92.25 92 ALA A CA 1
ATOM 784 C C . ALA A 1 92 ? 4.068 -1.394 -21.249 1.00 92.25 92 ALA A C 1
ATOM 786 O O . ALA A 1 92 ? 4.776 -2.027 -20.432 1.00 92.25 92 ALA A O 1
#

InterPro domains:
  IPR000489 Pterin-binding domain [PF00809] (4-91)
  IPR000489 Pterin-binding domain [PS50972] (1-92)
  IPR011005 Dihydropteroate synthase-like superfamily [G3DSA:3.20.20.20] (1-92)
  IPR011005 Dihydropteroate synthase-like superfamily [SSF51717] (4-91)
  IPR045031 Dihydropteroate synthase-like [PTHR20941] (4-91)

Organism: Plasmodium falciparum (NCBI:txid5833)

Secondary structure (DSSP, 8-state):
-PPPEEEE---S-TTTGGG----SSHHHHHHHHHHHHHHHHHHTT--GGGEEEE--TTSS--HHHHHHHHHTGGGGTTS-B----TT-GGG-

Sequence (92 aa):
KFYSVVLMHKRGNPHTMDYLTNYDNLVYDIKNYLEQRLNFLVLNGIPRYRILFDIGLGFAKKHDQSIKLLQNIHVYDEYPLFIGYSRKRFIA

Foldseek 3Di:
DAAADEDEDADDDPVCLCPQQDDPDLQVVLVVVLVVVLVVVVVVPHDSLRYEYEDHQPHSHDLVSSVVNVVVVVVCVVGRYDYDDPPDPSVD

Solvent-accessible surface area (backbone atoms only — not comparable to full-atom values): 5621 Å² total; per-residue (Å²): 138,84,80,69,49,76,51,67,45,70,41,85,48,95,92,47,8,87,77,52,52,86,60,96,45,66,65,58,56,52,49,53,50,52,50,54,53,48,51,56,42,40,77,72,69,44,63,67,94,39,54,29,43,22,79,34,60,68,38,24,38,52,50,69,53,35,50,51,44,62,77,53,48,71,85,45,76,93,48,58,74,50,84,69,66,84,93,41,80,68,76,111

Mean predicted aligned error: 2.03 Å

pLDDT: mean 97.83, std 3.9, range [67.38, 98.88]